Protein AF-A0A2V7LGD9-F1 (afdb_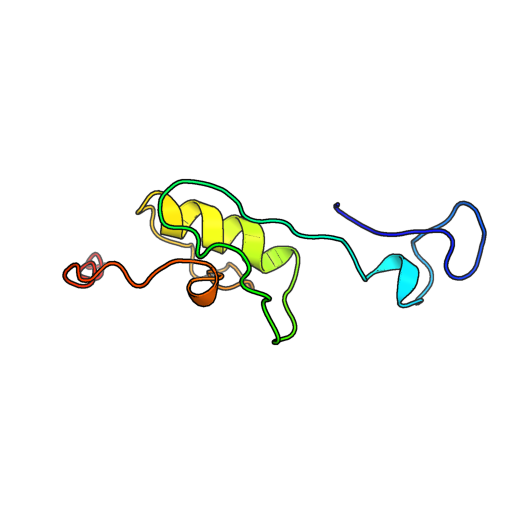monomer_lite)

Secondary structure (DSSP, 8-state):
------SSSTT---SS-HHHH-------STTBPTTPPP-S---TTHHHHHHHHHTTPPPPTT--S---GGGB----SPPPPPPP-

Structure (mmCIF, N/CA/C/O backbone):
data_AF-A0A2V7LGD9-F1
#
_entry.id   AF-A0A2V7LGD9-F1
#
loop_
_atom_site.group_PDB
_atom_site.id
_atom_site.type_symbol
_atom_site.label_atom_id
_atom_site.label_alt_id
_atom_site.label_comp_id
_atom_site.label_asym_id
_atom_site.label_entity_id
_atom_site.label_seq_id
_atom_site.pdbx_PDB_ins_code
_atom_site.Cartn_x
_atom_site.Cartn_y
_atom_site.Cartn_z
_atom_site.occupancy
_atom_site.B_iso_or_equiv
_atom_site.auth_seq_id
_atom_site.auth_comp_id
_atom_site.auth_asym_id
_atom_site.auth_atom_id
_atom_site.pdbx_PDB_model_num
ATOM 1 N N . ALA A 1 1 ? -0.411 -5.419 -6.772 1.00 93.94 1 ALA A N 1
ATOM 2 C CA . ALA A 1 1 ? 0.545 -6.353 -7.400 1.00 93.94 1 ALA A CA 1
ATOM 3 C C . ALA A 1 1 ? 1.768 -6.445 -6.498 1.00 93.94 1 ALA A C 1
ATOM 5 O O . ALA A 1 1 ? 1.878 -5.630 -5.590 1.00 93.94 1 ALA A O 1
ATOM 6 N N . ASP A 1 2 ? 2.617 -7.438 -6.687 1.00 93.62 2 ASP A N 1
ATOM 7 C CA . ASP A 1 2 ? 3.926 -7.568 -6.038 1.00 93.62 2 ASP A CA 1
ATOM 8 C C . ASP A 1 2 ? 5.020 -6.821 -6.812 1.00 93.62 2 ASP A C 1
ATOM 10 O O . ASP A 1 2 ? 5.883 -6.208 -6.191 1.0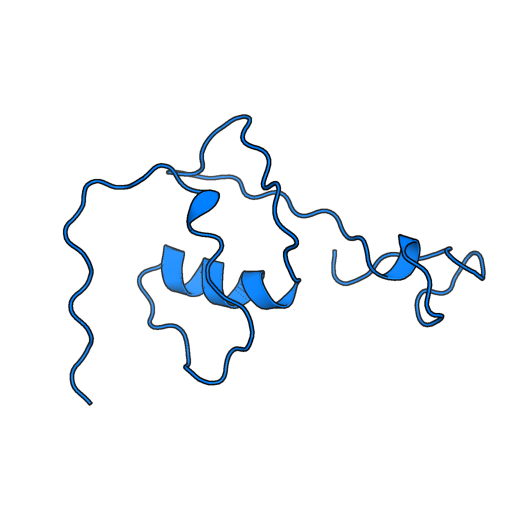0 93.62 2 ASP A O 1
ATOM 14 N N . HIS A 1 3 ? 4.921 -6.788 -8.141 1.00 95.50 3 HIS A N 1
ATOM 15 C CA . HIS A 1 3 ? 5.792 -6.023 -9.033 1.00 95.50 3 HIS A CA 1
ATOM 16 C C . HIS A 1 3 ? 5.046 -5.574 -10.306 1.00 95.50 3 HIS A C 1
ATOM 18 O O . HIS A 1 3 ? 3.877 -5.913 -10.527 1.00 95.50 3 HIS A O 1
ATOM 24 N N . GLY A 1 4 ? 5.713 -4.761 -11.122 1.00 95.06 4 GLY A N 1
ATOM 25 C CA . GLY A 1 4 ? 5.318 -4.400 -12.483 1.00 95.06 4 GLY A CA 1
ATOM 26 C C . GLY A 1 4 ? 6.019 -5.270 -13.535 1.00 95.06 4 GLY A C 1
ATOM 27 O O . GLY A 1 4 ? 6.287 -6.440 -13.285 1.00 95.06 4 GLY A O 1
ATOM 28 N N . GLY A 1 5 ? 6.302 -4.741 -14.725 1.00 95.88 5 GLY A N 1
ATOM 29 C CA . GLY A 1 5 ? 7.044 -5.496 -15.744 1.00 95.88 5 GLY A CA 1
ATOM 30 C C . GLY A 1 5 ? 6.996 -4.888 -17.140 1.00 95.88 5 GLY A C 1
ATOM 31 O O . GLY A 1 5 ? 6.146 -4.048 -17.441 1.00 95.88 5 GLY A O 1
ATOM 32 N N . GLY A 1 6 ? 7.900 -5.335 -18.010 1.00 95.12 6 GLY A N 1
ATOM 33 C CA . GLY A 1 6 ? 7.995 -4.845 -19.384 1.00 95.12 6 GLY A CA 1
ATOM 34 C C . GLY A 1 6 ? 8.708 -3.498 -19.507 1.00 95.12 6 GLY A C 1
ATOM 35 O O . GLY A 1 6 ? 8.588 -2.848 -20.545 1.00 95.12 6 GLY A O 1
ATOM 36 N N . GLY A 1 7 ? 9.394 -3.049 -18.450 1.00 95.38 7 GLY A N 1
ATOM 37 C CA . GLY A 1 7 ? 10.048 -1.747 -18.398 1.00 95.38 7 GLY A CA 1
ATOM 38 C C . GLY A 1 7 ? 11.235 -1.620 -19.347 1.00 95.38 7 GLY A C 1
ATOM 39 O O . GLY A 1 7 ? 11.272 -0.681 -20.142 1.00 95.38 7 GLY A O 1
ATOM 40 N N . VAL A 1 8 ? 12.179 -2.565 -19.282 1.00 94.50 8 VAL A N 1
ATOM 41 C CA . VAL A 1 8 ? 13.339 -2.598 -20.186 1.00 94.50 8 VAL A CA 1
ATOM 42 C C . VAL A 1 8 ? 13.191 -3.708 -21.218 1.00 94.50 8 VAL A C 1
ATOM 44 O O . VAL A 1 8 ? 13.253 -3.437 -22.419 1.00 94.50 8 VAL A O 1
ATOM 47 N N . THR A 1 9 ? 12.908 -4.938 -20.777 1.00 94.88 9 THR A N 1
ATOM 48 C CA . THR A 1 9 ? 12.566 -6.048 -21.683 1.00 94.88 9 THR A CA 1
ATOM 49 C C . THR A 1 9 ? 11.117 -6.490 -21.473 1.00 94.88 9 THR A C 1
ATOM 51 O O . THR A 1 9 ? 10.619 -6.561 -20.358 1.00 94.88 9 THR A O 1
ATOM 54 N N . VAL A 1 10 ? 10.425 -6.826 -22.565 1.00 90.38 10 VAL A N 1
ATOM 55 C CA . VAL A 1 10 ? 8.966 -7.062 -22.621 1.00 90.38 10 VAL A CA 1
ATOM 56 C C . VAL A 1 10 ? 8.437 -8.081 -21.596 1.00 90.38 10 VAL A C 1
ATOM 58 O O . VAL A 1 10 ? 7.285 -7.974 -21.193 1.00 90.38 10 VAL A O 1
ATOM 61 N N . ASN A 1 11 ? 9.255 -9.045 -21.163 1.00 90.69 11 ASN A N 1
ATOM 62 C CA . ASN A 1 11 ? 8.849 -10.125 -20.255 1.00 90.69 11 ASN A CA 1
ATOM 63 C C . ASN A 1 11 ? 9.710 -10.208 -18.980 1.00 90.69 11 ASN A C 1
ATOM 65 O O . ASN A 1 11 ? 9.815 -11.281 -18.389 1.00 90.69 11 ASN A O 1
ATOM 69 N N . GLU A 1 12 ? 10.359 -9.116 -18.578 1.00 90.56 12 GLU A N 1
ATOM 70 C CA . GLU A 1 12 ? 11.120 -9.041 -17.324 1.00 90.56 12 GLU A CA 1
ATOM 71 C C . GLU A 1 12 ? 10.649 -7.882 -16.446 1.00 90.56 12 GLU A C 1
ATOM 73 O O . GLU A 1 12 ? 9.804 -7.078 -16.844 1.00 90.56 12 GLU A O 1
ATOM 78 N N . HIS A 1 13 ? 11.151 -7.866 -15.218 1.00 91.44 13 HIS A N 1
ATOM 79 C CA . HIS A 1 13 ? 10.730 -6.966 -14.151 1.00 91.44 13 HIS A CA 1
ATOM 80 C C . HIS A 1 13 ? 11.848 -6.705 -13.125 1.00 91.44 13 HIS A C 1
ATOM 82 O O . HIS A 1 13 ? 11.584 -6.098 -12.094 1.00 91.44 13 HIS A O 1
ATOM 88 N N . ASP A 1 14 ? 13.075 -7.159 -13.399 1.00 93.81 14 ASP A N 1
ATOM 89 C CA . ASP A 1 14 ? 14.200 -7.098 -12.457 1.00 93.81 14 ASP A CA 1
ATOM 90 C C . ASP A 1 14 ? 15.110 -5.897 -12.743 1.00 93.81 14 ASP A C 1
ATOM 92 O O . ASP A 1 14 ? 15.805 -5.397 -11.854 1.00 93.81 14 ASP A O 1
ATOM 96 N N . GLU A 1 15 ? 15.136 -5.426 -13.991 1.00 94.50 15 GLU A N 1
ATOM 97 C CA . GLU A 1 15 ? 15.930 -4.263 -14.359 1.00 94.50 15 GLU A CA 1
ATOM 98 C C . GLU A 1 15 ? 15.341 -2.968 -13.773 1.00 94.50 15 GLU A C 1
ATOM 100 O O . GLU A 1 15 ? 14.117 -2.826 -13.659 1.00 94.50 15 GLU A O 1
ATOM 105 N N . PRO A 1 16 ? 16.1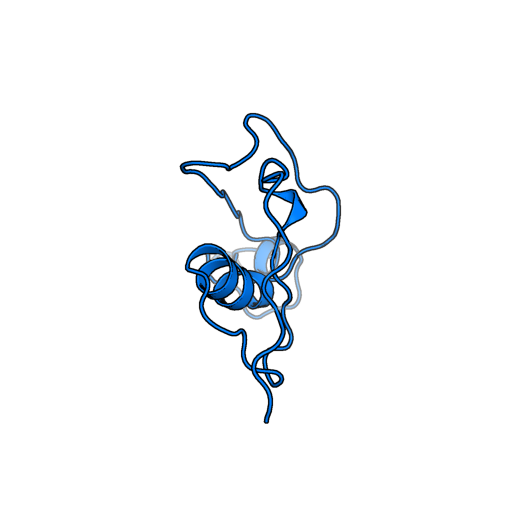92 -1.984 -13.416 1.00 94.06 16 PRO A N 1
ATOM 106 C CA . PRO A 1 16 ? 15.754 -0.759 -12.758 1.00 94.06 16 PRO A CA 1
ATOM 107 C C . PRO A 1 16 ? 14.954 0.118 -13.723 1.00 94.06 16 PRO A C 1
ATOM 109 O O . PRO A 1 16 ? 15.509 0.894 -14.506 1.00 94.06 16 PRO A O 1
ATOM 112 N N . HIS A 1 17 ? 13.631 0.013 -13.646 1.00 95.50 17 HIS A N 1
ATOM 113 C CA . HIS A 1 17 ? 12.719 0.794 -14.463 1.00 95.50 17 HIS A CA 1
ATOM 114 C C . HIS A 1 17 ? 11.430 1.107 -13.692 1.00 95.50 17 HIS A C 1
ATOM 116 O O . HIS A 1 17 ? 10.829 0.197 -13.130 1.00 95.50 17 HIS A O 1
ATOM 122 N N . PRO A 1 18 ? 10.906 2.350 -13.728 1.00 94.00 18 PRO A N 1
ATOM 123 C CA . PRO A 1 18 ? 9.712 2.711 -12.961 1.00 94.00 18 PRO A CA 1
ATOM 124 C C . PRO A 1 18 ? 8.486 1.835 -13.236 1.00 94.00 18 PRO A C 1
ATOM 126 O O . PRO A 1 18 ? 7.689 1.612 -12.339 1.00 94.00 18 PRO A O 1
ATOM 129 N N . VAL A 1 19 ? 8.320 1.323 -14.459 1.00 95.25 19 VAL A N 1
ATOM 130 C CA . VAL A 1 19 ? 7.219 0.396 -14.803 1.00 95.25 19 VAL A CA 1
ATOM 131 C C . VAL A 1 19 ? 7.360 -0.969 -14.117 1.00 95.25 19 VAL A C 1
ATOM 133 O O . VAL A 1 19 ? 6.353 -1.642 -13.934 1.00 95.25 19 VAL A O 1
ATOM 136 N N . ASN A 1 20 ? 8.568 -1.365 -13.711 1.00 95.81 20 ASN A N 1
ATOM 137 C CA . ASN A 1 20 ? 8.813 -2.596 -12.959 1.00 95.81 20 ASN A CA 1
ATOM 138 C C . ASN A 1 20 ? 8.484 -2.423 -11.461 1.00 95.81 20 ASN A C 1
ATOM 140 O O . ASN A 1 20 ? 8.097 -3.392 -10.814 1.00 95.81 20 ASN A O 1
ATOM 144 N N . ASP A 1 21 ? 8.515 -1.188 -10.944 1.00 94.62 21 ASP A N 1
ATOM 145 C CA . ASP A 1 21 ? 8.327 -0.896 -9.513 1.00 94.62 21 ASP A CA 1
ATOM 146 C C . ASP A 1 21 ? 6.983 -0.214 -9.175 1.00 94.62 21 ASP A C 1
ATOM 148 O O . ASP A 1 21 ? 6.454 -0.367 -8.070 1.00 94.62 21 ASP A O 1
ATOM 152 N N . HIS A 1 22 ? 6.389 0.551 -10.101 1.00 94.94 22 HIS A N 1
ATOM 153 C CA . HIS A 1 22 ? 5.104 1.223 -9.879 1.00 94.94 22 HIS A CA 1
ATOM 154 C C . HIS A 1 22 ? 3.933 0.255 -10.036 1.00 94.94 22 HIS A C 1
ATOM 156 O O . HIS A 1 22 ? 3.410 0.014 -11.125 1.00 94.94 22 HIS A O 1
ATOM 162 N N . ILE A 1 23 ? 3.473 -0.240 -8.894 1.00 95.75 23 ILE A N 1
ATOM 163 C CA . ILE A 1 23 ? 2.353 -1.169 -8.784 1.00 95.75 23 ILE A CA 1
ATOM 164 C C . ILE A 1 23 ? 1.037 -0.467 -8.413 1.00 95.75 23 ILE A C 1
ATOM 166 O O . ILE A 1 23 ? 1.034 0.523 -7.677 1.00 95.75 23 ILE A O 1
ATOM 170 N N . PRO A 1 24 ? -0.120 -0.999 -8.848 1.00 95.62 24 PRO A N 1
ATOM 171 C CA . PRO A 1 24 ? -1.408 -0.518 -8.376 1.00 95.62 24 PRO A CA 1
ATOM 172 C C . PRO A 1 24 ? -1.685 -1.000 -6.945 1.00 95.62 24 PRO A C 1
ATOM 174 O O . PRO A 1 24 ? -1.534 -2.188 -6.629 1.00 95.62 24 PRO A O 1
ATOM 177 N N . LEU A 1 25 ? -2.195 -0.085 -6.118 1.00 96.69 25 LEU A N 1
ATOM 178 C CA . LEU A 1 25 ? -2.808 -0.369 -4.824 1.00 96.69 25 LEU A CA 1
ATOM 179 C C . LEU A 1 25 ? -4.212 0.241 -4.779 1.00 96.69 25 LEU A C 1
ATOM 181 O O . LEU A 1 25 ? -4.389 1.430 -5.034 1.00 96.69 25 LEU A O 1
ATOM 185 N N . ILE A 1 26 ? -5.205 -0.570 -4.414 1.00 96.88 26 ILE A N 1
ATOM 186 C CA . ILE A 1 26 ? -6.579 -0.125 -4.162 1.00 96.88 26 ILE A CA 1
ATOM 187 C C . ILE A 1 26 ? -6.980 -0.632 -2.781 1.00 96.88 26 ILE A C 1
ATOM 189 O O . ILE A 1 26 ? -6.956 -1.835 -2.530 1.00 96.88 26 ILE A O 1
ATOM 193 N N . VAL A 1 27 ? -7.366 0.286 -1.897 1.00 96.12 27 VAL A N 1
ATOM 194 C CA . VAL A 1 27 ? -7.921 -0.031 -0.577 1.00 96.12 27 VAL A CA 1
ATOM 195 C C . VAL A 1 27 ? -9.427 0.207 -0.632 1.00 96.12 27 VAL A C 1
ATOM 197 O O . VAL A 1 27 ? -9.875 1.246 -1.115 1.00 96.12 27 VAL A O 1
ATOM 200 N N . ALA A 1 28 ? -10.221 -0.757 -0.171 1.00 95.56 28 ALA A N 1
ATOM 201 C CA . ALA A 1 28 ? -11.676 -0.658 -0.158 1.00 95.56 28 ALA A CA 1
ATOM 202 C C . ALA A 1 28 ? -12.260 -1.467 1.001 1.00 95.56 28 ALA A C 1
ATOM 204 O O . ALA A 1 28 ? -11.803 -2.567 1.298 1.00 95.56 28 ALA A O 1
ATOM 205 N N . GLY A 1 29 ? -13.295 -0.927 1.639 1.00 92.19 29 GLY A N 1
ATOM 206 C CA . GLY A 1 29 ? -13.965 -1.581 2.756 1.00 92.19 29 GLY A CA 1
ATOM 207 C C . GLY A 1 29 ? -14.644 -0.583 3.692 1.00 92.19 29 GLY A C 1
ATOM 208 O O . GLY A 1 29 ? -14.651 0.622 3.417 1.00 92.19 29 GLY A O 1
ATOM 209 N N . PRO A 1 30 ? -15.236 -1.071 4.795 1.00 90.69 30 PRO A N 1
ATOM 210 C CA . PRO A 1 30 ? -15.752 -0.218 5.859 1.00 90.69 30 PRO A CA 1
ATOM 211 C C . PRO A 1 30 ? -14.690 0.783 6.320 1.00 90.69 30 PRO A C 1
ATOM 213 O O . PRO A 1 30 ? -13.519 0.445 6.401 1.00 90.69 30 PRO A O 1
ATOM 216 N N . GLY A 1 31 ? -15.091 2.024 6.588 1.00 91.06 31 GLY A N 1
ATOM 217 C CA . GLY A 1 31 ? -14.187 3.067 7.081 1.00 91.06 31 GLY A CA 1
ATOM 218 C C . GLY A 1 31 ? -13.131 3.580 6.095 1.00 91.06 31 GLY A C 1
ATOM 219 O O . GLY A 1 31 ? -12.450 4.536 6.435 1.00 91.06 31 GLY A O 1
ATOM 220 N N . VAL A 1 32 ? -13.007 3.039 4.880 1.00 95.62 32 VAL A N 1
ATOM 221 C CA . VAL A 1 32 ? -12.123 3.598 3.839 1.00 95.62 32 VAL A CA 1
ATOM 222 C C . VAL A 1 32 ? -12.764 4.840 3.216 1.00 95.62 32 VAL A C 1
ATOM 224 O O . VAL A 1 32 ? -13.949 4.827 2.861 1.00 95.62 32 VAL A O 1
ATOM 227 N N . THR A 1 33 ? -11.993 5.917 3.051 1.00 95.69 33 THR A N 1
ATOM 228 C CA . THR A 1 33 ? -12.481 7.153 2.425 1.00 95.69 33 THR A CA 1
ATOM 229 C C . THR A 1 33 ? -12.714 6.926 0.932 1.00 95.69 33 THR A C 1
ATOM 231 O O . THR A 1 33 ? -11.800 6.593 0.179 1.00 95.69 33 THR A O 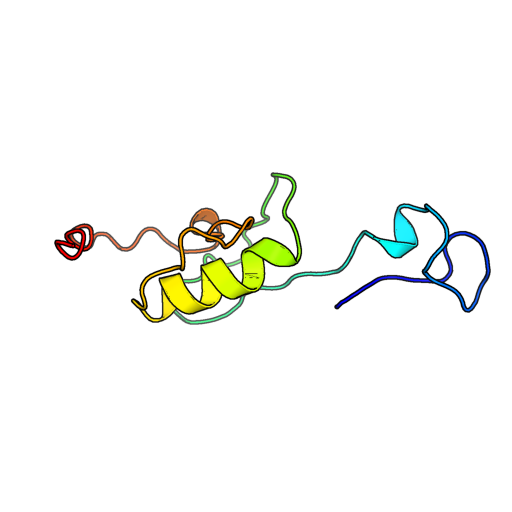1
ATOM 234 N N . ARG A 1 34 ? -13.955 7.116 0.472 1.00 94.69 34 ARG A N 1
ATOM 235 C CA . ARG A 1 34 ? -14.310 6.956 -0.946 1.00 94.69 34 ARG A CA 1
ATOM 236 C C . ARG A 1 34 ? -13.709 8.072 -1.796 1.00 94.69 34 ARG A C 1
ATOM 238 O O . ARG A 1 34 ? -13.653 9.215 -1.358 1.00 94.69 34 ARG A O 1
ATOM 245 N N . HIS A 1 35 ? -13.339 7.733 -3.033 1.00 94.62 35 HIS A N 1
ATOM 246 C CA . HIS A 1 35 ? -12.796 8.676 -4.023 1.00 94.62 35 HIS A CA 1
ATOM 247 C C . HIS A 1 35 ? -11.591 9.482 -3.510 1.00 94.62 35 HIS A C 1
ATOM 249 O O . HIS A 1 35 ? -11.363 10.610 -3.940 1.00 94.62 35 HIS A O 1
ATOM 255 N N . HIS A 1 36 ? -10.825 8.903 -2.585 1.00 95.19 36 HIS A N 1
ATOM 256 C CA . HIS A 1 36 ? -9.632 9.517 -2.032 1.00 95.19 36 HIS A CA 1
ATOM 257 C C . HIS A 1 36 ? -8.385 8.949 -2.701 1.00 95.19 36 HIS A C 1
ATOM 259 O O . HIS A 1 36 ? -8.223 7.733 -2.801 1.00 95.19 36 HIS A O 1
ATOM 265 N N . GLN A 1 37 ? -7.506 9.841 -3.150 1.00 96.31 37 GLN A N 1
ATOM 266 C CA . GLN A 1 37 ? -6.204 9.479 -3.682 1.00 96.31 37 GLN A CA 1
ATOM 267 C C . GLN A 1 37 ? -5.138 9.708 -2.613 1.00 96.31 37 GLN A C 1
ATOM 269 O O . GLN A 1 37 ? -5.017 10.811 -2.078 1.00 96.31 37 GLN A O 1
ATOM 274 N N . LEU A 1 38 ? -4.328 8.680 -2.366 1.00 95.06 38 LEU A N 1
ATOM 275 C CA . LEU A 1 38 ? -3.093 8.816 -1.606 1.00 95.06 38 LEU A CA 1
ATOM 276 C C . LEU A 1 38 ? -2.067 9.549 -2.473 1.00 95.06 38 LEU A C 1
ATOM 278 O O . LEU A 1 38 ? -1.749 9.101 -3.572 1.00 95.06 38 LEU A O 1
ATOM 282 N N . THR A 1 39 ? -1.593 10.702 -2.006 1.00 94.12 39 THR A N 1
ATOM 283 C CA . THR A 1 39 ? -0.711 11.587 -2.789 1.00 94.12 39 THR A CA 1
ATOM 284 C C . THR A 1 39 ? 0.760 11.482 -2.407 1.00 94.12 39 THR A C 1
ATOM 286 O O . THR A 1 39 ? 1.613 11.947 -3.160 1.00 94.12 39 THR A O 1
ATOM 289 N N . ARG A 1 40 ? 1.079 10.876 -1.259 1.00 92.94 40 ARG A N 1
ATOM 290 C CA . ARG A 1 40 ? 2.466 10.578 -0.889 1.00 92.94 40 ARG A CA 1
ATOM 291 C C . ARG A 1 40 ? 2.950 9.303 -1.572 1.00 92.94 40 ARG A C 1
ATOM 293 O O . ARG A 1 40 ? 2.153 8.428 -1.899 1.00 92.94 40 ARG A O 1
ATOM 300 N N . THR A 1 41 ? 4.266 9.161 -1.678 1.00 93.75 41 THR A N 1
ATOM 301 C CA . THR A 1 41 ? 4.883 7.876 -2.007 1.00 93.75 41 THR A CA 1
ATOM 302 C C . THR A 1 41 ? 4.532 6.842 -0.937 1.00 93.75 41 THR A C 1
ATOM 304 O O . THR A 1 41 ? 4.605 7.117 0.267 1.00 93.75 41 THR A O 1
ATOM 307 N N . ILE A 1 42 ? 4.144 5.658 -1.394 1.00 95.75 42 ILE A N 1
ATOM 308 C CA . ILE A 1 42 ? 3.803 4.494 -0.577 1.00 95.75 42 ILE A CA 1
ATOM 309 C C . ILE A 1 42 ? 4.631 3.300 -1.046 1.00 95.75 42 ILE A C 1
ATOM 311 O O . ILE A 1 42 ? 5.060 3.259 -2.199 1.00 95.75 42 ILE A O 1
ATOM 315 N N . SER A 1 43 ? 4.842 2.334 -0.159 1.00 97.00 43 SER A N 1
ATOM 316 C CA . SER A 1 43 ? 5.576 1.103 -0.458 1.00 97.00 43 SER A CA 1
ATOM 317 C C . SER A 1 43 ? 4.670 -0.119 -0.335 1.00 97.00 43 SER A C 1
ATOM 319 O O . SER A 1 43 ? 3.731 -0.130 0.463 1.00 97.00 43 SER A O 1
ATOM 321 N N . LEU A 1 44 ? 4.993 -1.197 -1.056 1.00 97.06 44 LEU A N 1
ATOM 322 C CA . LEU A 1 44 ? 4.393 -2.518 -0.827 1.00 97.06 44 LEU A CA 1
ATOM 323 C C . LEU A 1 44 ? 4.525 -2.948 0.647 1.00 97.06 44 LEU A C 1
ATOM 325 O O . LEU A 1 44 ? 3.630 -3.596 1.192 1.00 97.06 44 LEU A O 1
ATOM 329 N N . LEU A 1 45 ? 5.603 -2.524 1.316 1.00 98.00 45 LEU A N 1
ATOM 330 C CA . LEU A 1 45 ? 5.866 -2.809 2.728 1.00 98.00 45 LEU A CA 1
ATOM 331 C C . LEU A 1 45 ? 4.856 -2.153 3.684 1.00 98.00 45 LEU A C 1
ATOM 333 O O . LEU A 1 45 ? 4.725 -2.599 4.824 1.00 98.00 45 LEU A O 1
ATOM 337 N N . ASP A 1 46 ? 4.114 -1.133 3.244 1.00 98.31 46 ASP A N 1
ATOM 338 C CA . ASP A 1 46 ? 3.070 -0.489 4.051 1.00 98.31 46 ASP A CA 1
ATOM 339 C C . ASP A 1 46 ? 1.821 -1.380 4.193 1.00 98.31 46 ASP A C 1
ATOM 341 O O . ASP A 1 46 ? 1.046 -1.234 5.145 1.00 98.31 46 ASP A O 1
ATOM 345 N N . VAL A 1 47 ? 1.614 -2.335 3.276 1.00 97.69 47 VAL A N 1
ATOM 346 C CA . VAL A 1 47 ? 0.401 -3.167 3.231 1.00 97.69 47 VAL A CA 1
ATOM 347 C C . VAL A 1 47 ? 0.260 -4.056 4.478 1.00 97.69 47 VAL A C 1
ATOM 349 O O . VAL A 1 47 ? -0.789 -3.970 5.124 1.00 97.69 47 VAL A O 1
ATOM 352 N N . PRO A 1 48 ? 1.269 -4.846 4.907 1.00 98.00 48 PRO A N 1
ATOM 353 C CA . PRO A 1 48 ? 1.158 -5.653 6.125 1.00 98.00 48 PRO A CA 1
ATOM 354 C C . PRO A 1 48 ? 0.899 -4.815 7.383 1.00 98.00 48 PRO A C 1
ATOM 356 O O . PRO A 1 48 ? 0.047 -5.170 8.198 1.00 98.00 48 PRO A O 1
ATOM 359 N N . ALA A 1 49 ? 1.584 -3.673 7.522 1.00 98.06 49 ALA A N 1
ATOM 360 C CA . ALA A 1 49 ? 1.386 -2.763 8.649 1.00 98.06 49 ALA A CA 1
ATOM 361 C C . ALA A 1 49 ? -0.046 -2.200 8.678 1.00 98.06 49 ALA A C 1
ATOM 363 O O . ALA A 1 49 ? -0.668 -2.137 9.738 1.00 98.06 49 ALA A O 1
ATOM 364 N N . THR A 1 50 ? -0.590 -1.846 7.511 1.00 97.06 50 THR A N 1
ATOM 365 C CA . THR A 1 50 ? -1.964 -1.343 7.364 1.00 97.06 50 THR A CA 1
ATOM 366 C C . THR A 1 50 ? -3.003 -2.389 7.749 1.00 97.06 50 THR A C 1
ATOM 368 O O . THR A 1 50 ? -3.951 -2.065 8.460 1.00 97.06 50 THR A O 1
ATOM 371 N N . VAL A 1 51 ? -2.823 -3.641 7.319 1.00 96.56 51 VAL A N 1
ATOM 372 C CA . VAL A 1 51 ? -3.753 -4.736 7.632 1.00 96.56 51 VAL A CA 1
ATOM 373 C C . VAL A 1 51 ? -3.796 -5.005 9.136 1.00 96.56 51 VAL A C 1
ATOM 375 O O . VAL A 1 51 ? -4.883 -5.053 9.707 1.00 96.56 51 VAL A O 1
ATOM 378 N N . LEU A 1 52 ? -2.637 -5.131 9.792 1.00 96.94 52 LEU A N 1
ATOM 379 C CA . LEU A 1 52 ? -2.578 -5.366 11.240 1.00 96.94 52 LEU A CA 1
ATOM 380 C C . LEU A 1 52 ? -3.224 -4.218 12.018 1.00 96.94 52 LEU A C 1
ATOM 382 O O . LEU A 1 52 ? -4.096 -4.457 12.852 1.00 96.94 52 LEU A O 1
ATOM 386 N N . TRP A 1 53 ? -2.860 -2.979 11.677 1.00 95.94 53 TRP A N 1
ATOM 387 C CA . TRP A 1 53 ? -3.451 -1.784 12.273 1.00 95.94 53 TRP A CA 1
ATOM 388 C C . TRP A 1 53 ? -4.977 -1.756 12.114 1.00 95.94 53 TRP A C 1
ATOM 390 O O . TRP A 1 53 ? -5.685 -1.485 13.082 1.00 95.94 53 TRP A O 1
ATOM 400 N N . TRP A 1 54 ? -5.494 -2.104 10.931 1.00 94.50 54 TRP A N 1
ATOM 401 C CA . TRP A 1 54 ? -6.933 -2.123 10.666 1.00 94.50 54 TRP A CA 1
ATOM 402 C C . TRP A 1 54 ? -7.689 -3.161 11.506 1.00 94.50 54 TRP A C 1
ATOM 404 O O . TRP A 1 54 ? -8.802 -2.902 11.961 1.00 94.50 54 TRP A O 1
ATOM 414 N N . PHE A 1 55 ? -7.075 -4.317 11.768 1.00 93.56 55 PHE A N 1
ATOM 415 C CA . PHE A 1 55 ? -7.630 -5.347 12.653 1.00 93.56 55 PHE A CA 1
ATOM 416 C C . PHE A 1 55 ? -7.400 -5.073 14.151 1.00 93.56 55 PHE A C 1
ATOM 418 O O . PHE A 1 55 ? -7.801 -5.888 14.980 1.00 93.56 55 PHE A O 1
ATOM 425 N N . GLY A 1 56 ? -6.763 -3.955 14.520 1.00 93.06 56 GLY A N 1
ATOM 426 C CA . GLY A 1 56 ? -6.414 -3.652 15.912 1.00 93.06 56 GLY A CA 1
ATOM 427 C C . GLY A 1 56 ? -5.311 -4.555 16.478 1.00 93.06 56 GLY A C 1
ATOM 428 O O . GLY A 1 56 ? -5.187 -4.691 17.694 1.00 93.06 56 GLY A O 1
ATOM 429 N N . VAL A 1 57 ? -4.518 -5.188 15.611 1.00 96.19 57 VAL A N 1
ATOM 430 C CA . VAL A 1 57 ? -3.381 -6.033 15.988 1.00 96.19 57 VAL A CA 1
ATOM 431 C C . VAL A 1 57 ? -2.116 -5.167 16.064 1.0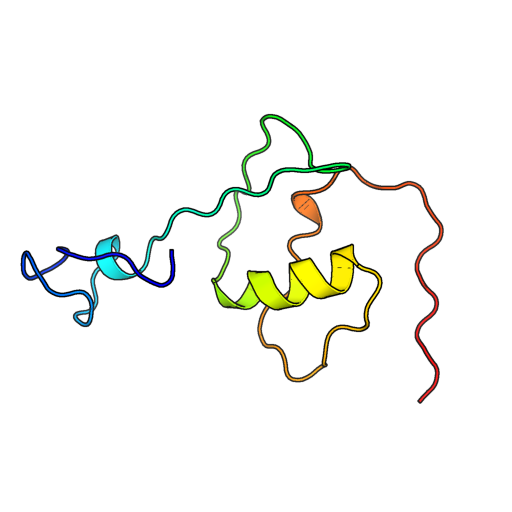0 96.19 57 VAL A C 1
ATOM 433 O O . VAL A 1 57 ? -1.890 -4.350 15.166 1.00 96.19 57 VAL A O 1
ATOM 436 N N . PRO A 1 58 ? -1.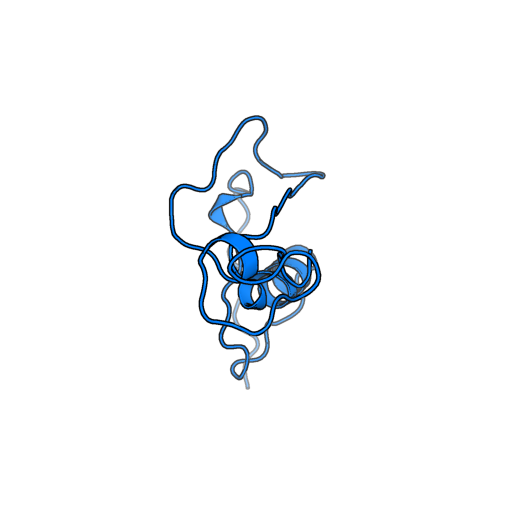258 -5.331 17.092 1.00 95.69 58 PRO A N 1
ATOM 437 C CA . PRO A 1 58 ? 0.005 -4.603 17.172 1.00 95.69 58 PRO A CA 1
ATOM 438 C C . PRO A 1 58 ? 0.883 -4.820 15.932 1.00 95.69 58 PRO A C 1
ATOM 440 O O . PRO A 1 58 ? 1.097 -5.951 15.495 1.00 95.69 58 PRO A O 1
ATOM 443 N N . VAL A 1 59 ? 1.425 -3.730 15.386 1.00 97.25 59 VAL A N 1
ATOM 444 C CA . VAL A 1 59 ? 2.386 -3.779 14.277 1.00 97.25 59 VAL A CA 1
ATOM 445 C C . VAL A 1 59 ? 3.783 -4.062 14.846 1.00 97.25 59 VAL A C 1
ATOM 447 O O . VAL A 1 59 ? 4.232 -3.309 15.714 1.00 97.25 59 VAL A O 1
ATOM 450 N N . PRO A 1 60 ? 4.500 -5.105 14.383 1.00 97.69 60 PRO A N 1
ATOM 451 C CA . PRO A 1 60 ? 5.862 -5.374 14.832 1.00 97.69 60 PRO A CA 1
ATOM 452 C C . PRO A 1 60 ? 6.804 -4.201 14.550 1.00 97.69 60 PRO A C 1
ATOM 454 O O . PRO A 1 60 ? 6.840 -3.678 13.439 1.00 97.69 60 PRO A O 1
ATOM 457 N N . ILE A 1 61 ? 7.635 -3.834 15.529 1.00 95.75 61 ILE A N 1
ATOM 458 C CA . ILE A 1 61 ? 8.582 -2.712 15.396 1.00 95.75 61 ILE A CA 1
ATOM 459 C C . ILE A 1 61 ? 9.624 -2.923 14.284 1.00 95.75 61 ILE A C 1
ATOM 461 O O . ILE A 1 61 ? 10.178 -1.960 13.764 1.00 95.75 61 ILE A O 1
ATOM 465 N N . CYS A 1 62 ? 9.883 -4.180 13.908 1.00 97.50 62 CYS A N 1
ATOM 466 C CA . CYS A 1 62 ? 10.802 -4.534 12.830 1.00 97.50 62 CYS A CA 1
ATOM 467 C C . CYS A 1 62 ? 10.225 -4.305 11.427 1.00 97.50 62 CYS A C 1
ATOM 469 O O . CYS A 1 62 ? 10.972 -4.396 10.456 1.00 97.50 62 CYS A O 1
ATOM 471 N N . TYR A 1 63 ? 8.923 -4.031 11.293 1.00 98.06 63 TYR A N 1
ATOM 472 C CA . TYR A 1 63 ? 8.353 -3.700 9.993 1.00 98.06 63 TYR A CA 1
ATOM 473 C C . TYR A 1 63 ? 8.886 -2.342 9.548 1.00 98.06 63 TYR A C 1
ATOM 475 O O . TYR A 1 63 ? 8.866 -1.370 10.304 1.00 98.06 63 TYR A O 1
ATOM 483 N N . GLU A 1 64 ? 9.352 -2.266 8.306 1.00 98.06 64 GLU A N 1
ATOM 484 C CA . GLU A 1 64 ? 9.795 -1.007 7.709 1.00 98.06 64 GLU A CA 1
ATOM 485 C C . GLU A 1 64 ? 8.600 -0.123 7.334 1.00 98.06 64 GLU A C 1
ATOM 487 O O . GLU A 1 64 ? 8.583 1.068 7.644 1.00 98.06 64 GLU A O 1
ATOM 492 N N . GLY A 1 65 ? 7.564 -0.723 6.741 1.00 97.56 65 GLY A N 1
ATOM 493 C CA . GLY A 1 65 ? 6.360 -0.008 6.337 1.00 97.56 65 GLY A CA 1
ATOM 494 C C . GLY A 1 65 ? 5.532 0.519 7.506 1.00 97.56 65 GLY A C 1
ATOM 495 O O . GLY A 1 65 ? 5.662 0.096 8.663 1.00 97.56 65 GLY A O 1
ATOM 496 N N . ARG A 1 66 ? 4.660 1.476 7.203 1.00 95.81 66 ARG A N 1
ATOM 497 C CA . ARG A 1 66 ? 3.777 2.132 8.174 1.00 95.81 66 ARG A CA 1
ATOM 498 C C . ARG A 1 66 ? 2.321 2.031 7.723 1.00 95.81 66 ARG A C 1
ATOM 500 O O . ARG A 1 66 ? 2.062 2.018 6.522 1.00 95.81 66 ARG A O 1
ATOM 507 N N . PRO A 1 67 ? 1.357 1.965 8.661 1.00 97.12 67 PRO A N 1
ATOM 508 C CA . PRO A 1 67 ? -0.052 1.929 8.295 1.00 97.12 67 PRO A CA 1
ATOM 509 C C . PRO A 1 67 ? -0.442 3.115 7.404 1.00 97.12 67 PRO A C 1
ATOM 511 O O . PRO A 1 67 ? -0.149 4.263 7.740 1.00 97.12 67 PRO A O 1
ATOM 514 N N . LEU A 1 68 ? -1.163 2.842 6.316 1.00 96.75 68 LEU A N 1
ATOM 515 C CA . LEU A 1 68 ? -1.768 3.833 5.420 1.00 96.75 68 LEU A CA 1
ATOM 516 C C . LEU A 1 68 ? -3.030 4.441 6.059 1.00 96.75 68 LEU A C 1
ATOM 518 O O . LEU A 1 68 ? -4.123 4.380 5.495 1.00 96.75 68 LEU A O 1
ATOM 522 N N . SER A 1 69 ? -2.904 4.973 7.275 1.00 94.00 69 SER A N 1
ATOM 523 C CA . SER A 1 69 ? -4.025 5.490 8.077 1.00 94.00 69 SER A CA 1
ATOM 524 C C . SER A 1 69 ? -4.833 6.581 7.364 1.00 94.00 69 SER A C 1
ATOM 526 O O . SER A 1 69 ? -6.042 6.685 7.548 1.00 94.00 69 SER A O 1
ATOM 528 N N . GLU A 1 70 ? -4.182 7.347 6.491 1.00 94.00 70 GLU A N 1
ATOM 529 C CA . GLU A 1 70 ? -4.770 8.386 5.652 1.00 94.00 70 GLU A CA 1
ATOM 530 C C . GLU A 1 70 ? -5.779 7.849 4.619 1.00 94.00 70 GLU A C 1
ATOM 532 O O . GLU A 1 70 ? -6.637 8.597 4.154 1.00 94.00 70 GLU A O 1
ATOM 537 N N . ALA A 1 71 ? -5.733 6.551 4.293 1.00 95.06 71 ALA A N 1
ATOM 538 C CA . ALA A 1 71 ? -6.718 5.912 3.420 1.00 95.06 71 ALA A CA 1
ATOM 539 C C . ALA A 1 71 ? -8.097 5.781 4.092 1.00 95.06 71 ALA A C 1
ATOM 541 O O . ALA A 1 71 ? -9.107 5.556 3.419 1.00 95.06 71 ALA A O 1
ATOM 542 N N . PHE A 1 72 ? -8.159 5.920 5.416 1.00 94.12 72 PHE A N 1
ATOM 543 C CA . PHE A 1 72 ? -9.348 5.666 6.211 1.00 94.12 72 PHE A CA 1
ATOM 544 C C . PHE A 1 72 ? -9.952 6.969 6.726 1.00 94.12 72 PHE A C 1
ATOM 546 O O . PHE A 1 72 ? -9.259 7.924 7.077 1.00 94.12 72 PHE A O 1
ATOM 553 N N . ALA A 1 73 ? -11.280 7.007 6.787 1.00 88.12 73 ALA A N 1
ATOM 554 C CA . ALA A 1 73 ? -11.995 8.053 7.484 1.00 88.12 73 ALA A CA 1
ATOM 555 C C . ALA A 1 73 ? -11.536 8.036 8.943 1.00 88.12 73 ALA A C 1
ATOM 557 O O . ALA A 1 73 ? -11.487 6.979 9.575 1.00 88.12 73 ALA A O 1
ATOM 558 N N . ARG A 1 74 ? -11.198 9.210 9.485 1.00 67.62 74 ARG A N 1
ATOM 559 C CA . ARG A 1 74 ? -10.795 9.339 10.884 1.00 67.62 74 ARG A CA 1
ATOM 560 C C . ARG A 1 74 ? -11.910 8.780 11.765 1.00 67.62 74 ARG A C 1
ATOM 562 O O . ARG A 1 74 ? -12.953 9.413 11.919 1.00 67.62 74 ARG A O 1
ATOM 569 N N . VAL A 1 75 ? -11.693 7.606 12.350 1.00 55.50 75 VAL A N 1
ATOM 570 C CA . VAL A 1 75 ? -12.572 7.107 13.403 1.00 55.50 75 VAL A CA 1
ATOM 571 C C . VAL A 1 75 ? -12.323 8.019 14.598 1.00 55.50 75 VAL A C 1
ATOM 573 O O . VAL A 1 75 ? -11.222 8.050 15.145 1.00 55.50 75 VAL A O 1
ATOM 576 N N . ALA A 1 76 ? -13.317 8.823 14.972 1.00 47.72 76 ALA A N 1
ATOM 577 C CA . ALA A 1 76 ? -13.320 9.543 16.239 1.00 47.72 76 ALA A CA 1
ATOM 578 C C . ALA A 1 76 ? -13.506 8.520 17.375 1.00 47.72 76 ALA A C 1
ATOM 580 O O . ALA A 1 76 ? -14.578 8.401 17.954 1.00 47.72 76 ALA A O 1
ATOM 581 N N . GLY A 1 77 ? -12.482 7.710 17.623 1.00 52.75 77 GLY A N 1
ATOM 582 C CA . GLY A 1 77 ? -12.401 6.766 18.729 1.00 52.75 77 GLY A CA 1
ATOM 583 C C . GLY A 1 77 ? -11.125 7.036 19.526 1.00 52.75 77 GLY A C 1
ATOM 584 O O . GLY A 1 77 ? -10.155 7.533 18.944 1.00 52.75 77 GLY A O 1
ATOM 585 N N . PRO A 1 78 ? -11.122 6.778 20.845 1.00 45.66 78 PRO A N 1
ATOM 586 C CA . PRO A 1 78 ? -9.939 6.987 21.671 1.00 45.66 78 PRO A CA 1
ATOM 587 C C . PRO A 1 78 ? -8.768 6.170 21.113 1.00 45.66 78 PRO A C 1
ATOM 589 O O . PRO A 1 78 ? -8.955 5.048 20.640 1.00 45.66 78 PRO A O 1
ATOM 592 N N . ALA A 1 79 ? -7.572 6.764 21.122 1.00 52.72 79 ALA A N 1
ATOM 593 C CA . ALA A 1 79 ? -6.366 6.088 20.663 1.00 52.72 79 ALA A CA 1
ATOM 594 C C . ALA A 1 79 ? -6.160 4.794 21.474 1.00 52.72 79 ALA A C 1
ATOM 596 O O . ALA A 1 79 ? -6.377 4.815 22.687 1.00 52.72 79 ALA A O 1
ATOM 597 N N . PRO A 1 80 ? -5.767 3.676 20.840 1.00 55.03 80 PRO A N 1
ATOM 598 C CA . PRO A 1 80 ? -5.416 2.477 21.583 1.00 55.03 80 PRO A CA 1
ATOM 599 C C . PRO A 1 80 ? -4.217 2.782 22.489 1.00 55.03 80 PRO A C 1
ATOM 601 O O . PRO A 1 80 ? -3.185 3.267 22.023 1.00 55.03 80 PRO A O 1
ATOM 604 N N . GLU A 1 81 ? -4.381 2.521 23.787 1.00 52.06 81 GLU A N 1
ATOM 605 C CA . GLU A 1 81 ? -3.302 2.592 24.773 1.00 52.06 81 GLU A CA 1
ATOM 606 C C . GLU A 1 81 ? -2.180 1.624 24.359 1.00 52.06 81 GLU A C 1
ATOM 608 O O . GLU A 1 81 ? -2.469 0.474 24.000 1.00 52.06 81 GLU A O 1
ATOM 613 N N . PRO A 1 82 ? -0.905 2.047 24.378 1.00 53.03 82 PRO A N 1
ATOM 614 C CA . PRO A 1 82 ? 0.194 1.141 24.092 1.00 53.03 82 PRO A CA 1
ATOM 615 C C . PRO A 1 82 ? 0.204 0.005 25.120 1.00 53.03 82 PRO A C 1
ATOM 617 O O . PRO A 1 82 ? 0.121 0.238 26.326 1.00 53.03 82 PRO A O 1
ATOM 620 N N . LEU A 1 83 ? 0.314 -1.238 24.639 1.00 60.38 83 LEU A N 1
ATOM 621 C CA . LEU A 1 83 ? 0.519 -2.388 25.514 1.00 60.38 83 LEU A CA 1
ATOM 622 C C . LEU A 1 83 ? 1.860 -2.197 26.238 1.00 60.38 83 LEU A C 1
ATOM 624 O O . LEU A 1 83 ? 2.894 -2.038 25.587 1.00 60.38 83 LEU A O 1
ATOM 628 N N . ALA A 1 84 ? 1.832 -2.179 27.572 1.00 54.06 84 ALA A N 1
ATOM 629 C CA . ALA A 1 84 ? 3.043 -2.175 28.381 1.00 54.06 84 ALA A CA 1
ATOM 630 C C . ALA A 1 84 ? 3.888 -3.421 28.059 1.00 54.06 84 ALA A C 1
ATOM 632 O O . ALA A 1 84 ? 3.338 -4.512 27.890 1.00 54.06 84 ALA A O 1
ATOM 633 N N . ALA A 1 85 ? 5.201 -3.207 27.929 1.00 56.66 85 ALA A N 1
ATOM 634 C CA . ALA A 1 85 ? 6.207 -4.243 27.699 1.00 56.66 85 ALA A CA 1
ATOM 635 C C . ALA A 1 85 ? 6.277 -5.265 28.843 1.00 56.66 85 ALA A C 1
ATOM 637 O O . ALA A 1 85 ? 6.031 -4.866 30.006 1.00 56.66 85 ALA A O 1
#

Foldseek 3Di:
DQFFDCQPHHHDQPDDGCRGHDDDDDDDDPQFDPPDDDPDDAHPLQVVQQVCVVVVHDDDPPRPHHHPCVRGHPDPDDDDDDDDD

Radius of gyration: 16.08 Å; chains: 1; bounding box: 32×22×51 Å

Sequence (85 aa):
ADHGGGGVTVNEHDEPHPVNDHIPLIVAGPGVTRHHQLTRTISLLDVPATVLWWFGVPVPICYEGRPLSEAFARVAGPAPEPLAA

pLDDT: mean 89.38, std 14.44, range [45.66, 98.31]